Protein AF-A0A0C3QMJ8-F1 (afdb_monomer_lite)

Organism: NCBI:txid1051891

Radius of gyration: 11.72 Å; chains: 1; bounding box: 27×26×28 Å

InterPro domains:
  IPR000772 Ricin B, lectin domain [PF14200] (13-64)
  IPR035992 Ricin B-like lectins [SSF50370] (12-62)

Sequence (65 aa):
GSLLAGRSQPVEWTVTQADNGYQIHPAQNPGWVLDLAEGKKDDGAKICLWSNKNGDNQKWRLDRA

Secondary structure (DSSP, 8-state):
-EEP---SSPPPEEEEE-SSSEEEEETT-TTEEEEEGGG--STTPPEEEEE----GGG-B-----

pLDDT: mean 93.77, std 7.09, range [60.38, 98.44]

Foldseek 3Di:
DAFDDDDPDDFDWDWADAPAAIWIDGPVCPQWTWFQPPLDPDPPRTIDIDGDPSDPRRHDHDDDD

Structure (mmCIF, N/CA/C/O backbone):
data_AF-A0A0C3QMJ8-F1
#
_entry.id   AF-A0A0C3QMJ8-F1
#
loop_
_atom_site.group_PDB
_atom_site.id
_atom_site.type_symbol
_atom_site.label_atom_id
_atom_site.label_alt_id
_atom_site.label_comp_id
_atom_site.label_asym_id
_atom_site.label_entity_id
_atom_site.label_seq_id
_atom_site.pdbx_PDB_ins_code
_atom_site.Cartn_x
_atom_site.Cartn_y
_atom_site.Cartn_z
_atom_site.occupancy
_atom_site.B_iso_or_equiv
_atom_site.auth_seq_id
_atom_site.auth_comp_id
_atom_site.auth_asym_id
_atom_site.auth_atom_id
_atom_site.pdbx_PDB_model_num
ATOM 1 N N . GLY A 1 1 ? 8.203 -8.396 4.017 1.00 60.38 1 GLY A N 1
ATOM 2 C CA . GLY A 1 1 ? 7.132 -7.937 4.919 1.00 60.38 1 GLY A CA 1
ATOM 3 C C . GLY A 1 1 ? 6.370 -9.101 5.471 1.00 60.38 1 GLY A C 1
ATOM 4 O O . GLY A 1 1 ? 6.782 -10.233 5.246 1.00 60.38 1 GLY A O 1
ATOM 5 N N . SER A 1 2 ? 5.282 -8.832 6.186 1.00 78.31 2 SER A N 1
ATOM 6 C CA . SER A 1 2 ? 4.321 -9.884 6.522 1.00 78.31 2 SER A CA 1
ATOM 7 C C . SER A 1 2 ? 3.276 -9.943 5.418 1.00 78.31 2 SER A C 1
ATOM 9 O O . SER A 1 2 ? 2.708 -8.907 5.066 1.00 78.31 2 SER A O 1
ATOM 11 N N . LEU A 1 3 ? 3.062 -11.120 4.829 1.00 81.94 3 LEU A N 1
ATOM 12 C CA . LEU A 1 3 ? 2.016 -11.301 3.823 1.00 81.94 3 LEU A CA 1
ATOM 13 C C . LEU A 1 3 ? 0.656 -10.995 4.444 1.00 81.94 3 LEU A C 1
ATOM 15 O O . LEU A 1 3 ? 0.381 -11.395 5.576 1.00 81.94 3 LEU A O 1
ATOM 19 N N . LEU A 1 4 ? -0.196 -10.299 3.695 1.00 83.50 4 LEU A N 1
ATOM 20 C CA . LEU A 1 4 ? -1.576 -10.129 4.114 1.00 83.50 4 LEU A CA 1
ATOM 21 C C . LEU A 1 4 ? -2.371 -11.388 3.786 1.00 83.50 4 LEU A C 1
ATOM 23 O O . LEU A 1 4 ? -2.257 -11.960 2.703 1.00 83.50 4 LEU A O 1
ATOM 27 N N . ALA A 1 5 ? -3.179 -11.805 4.750 1.00 82.75 5 ALA A N 1
ATOM 28 C CA . ALA A 1 5 ? -4.088 -12.928 4.637 1.00 82.75 5 ALA A CA 1
ATOM 29 C C . ALA A 1 5 ? -5.424 -12.561 5.290 1.00 82.75 5 ALA A C 1
ATOM 31 O O . ALA A 1 5 ? -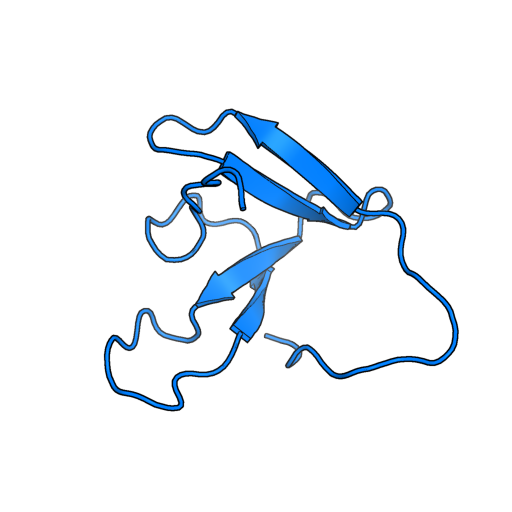5.487 -11.689 6.164 1.00 82.75 5 ALA A O 1
ATOM 32 N N . GLY A 1 6 ? -6.490 -13.236 4.862 1.00 80.50 6 GLY A N 1
ATOM 33 C CA . GLY A 1 6 ? -7.809 -13.085 5.467 1.00 80.50 6 GLY A CA 1
ATOM 34 C C . GLY A 1 6 ? -7.780 -13.424 6.958 1.00 80.50 6 GLY A C 1
ATOM 35 O O . GLY A 1 6 ? -7.105 -14.360 7.385 1.00 80.50 6 GLY A O 1
ATOM 36 N N . ARG A 1 7 ? -8.523 -12.652 7.752 1.00 82.12 7 ARG A N 1
ATOM 37 C CA . ARG A 1 7 ? -8.668 -12.835 9.200 1.00 82.12 7 ARG A CA 1
ATOM 38 C C . ARG A 1 7 ? -10.126 -12.658 9.605 1.00 82.12 7 ARG A C 1
ATOM 40 O O . ARG A 1 7 ? -10.832 -11.854 9.007 1.00 82.12 7 ARG A O 1
ATOM 47 N N . SER A 1 8 ? -10.562 -13.399 10.623 1.00 90.38 8 SER A N 1
ATOM 48 C CA . SER A 1 8 ? -11.946 -13.369 11.126 1.00 90.38 8 SER A CA 1
ATOM 49 C C . SER A 1 8 ? -12.291 -12.088 11.887 1.00 90.38 8 SER A C 1
ATOM 51 O O . SER A 1 8 ? -13.461 -11.743 12.006 1.00 90.38 8 SER A O 1
ATOM 53 N N . GLN A 1 9 ? -11.282 -11.380 12.396 1.00 90.31 9 GLN A N 1
ATOM 54 C CA . GLN A 1 9 ? -11.436 -10.104 13.091 1.00 90.31 9 GLN A CA 1
ATOM 55 C C . GLN A 1 9 ? -10.945 -8.974 12.185 1.00 90.31 9 GLN A C 1
ATOM 57 O O . GLN A 1 9 ? -9.802 -9.048 11.744 1.00 90.31 9 GLN A O 1
ATOM 62 N N . PRO A 1 10 ? -11.725 -7.924 11.891 1.00 89.94 10 PRO A N 1
ATOM 63 C CA . PRO A 1 10 ? -11.280 -6.836 11.017 1.00 89.94 10 PRO A CA 1
ATOM 64 C C . PRO A 1 10 ? -10.117 -6.045 11.636 1.00 89.94 10 PRO A C 1
ATOM 66 O O . PRO A 1 10 ? -9.959 -6.006 12.855 1.00 89.94 10 PRO A O 1
ATOM 69 N N . VAL A 1 11 ? -9.238 -5.463 10.810 1.00 90.00 11 VAL A N 1
ATOM 70 C CA . VAL A 1 11 ? -8.321 -4.387 11.257 1.00 90.00 11 VAL A CA 1
ATOM 71 C C . VAL A 1 11 ? -8.983 -3.075 10.899 1.00 90.00 11 VAL A C 1
ATOM 73 O O . VAL A 1 11 ? -9.564 -2.971 9.821 1.00 90.00 11 VAL A O 1
ATOM 76 N N . GLU A 1 12 ? -8.816 -2.067 11.741 1.00 95.62 12 GLU A N 1
ATOM 77 C CA . GLU A 1 12 ? -9.032 -0.697 11.306 1.00 95.62 12 GLU A CA 1
ATOM 78 C C . GLU A 1 12 ? -7.879 -0.246 10.400 1.00 95.62 12 GLU A C 1
ATOM 80 O O . GLU A 1 12 ? -6.697 -0.398 10.733 1.00 95.62 12 GLU A O 1
ATOM 85 N N . TRP A 1 13 ? -8.240 0.301 9.244 1.00 95.94 13 TRP A N 1
ATOM 86 C CA . TRP A 1 13 ? -7.316 0.813 8.242 1.00 95.94 13 TRP A CA 1
ATOM 87 C C . TRP A 1 13 ? -7.550 2.303 8.044 1.00 95.94 13 TRP A C 1
ATOM 89 O O . TRP A 1 13 ? -8.685 2.775 8.050 1.00 95.94 13 TRP A O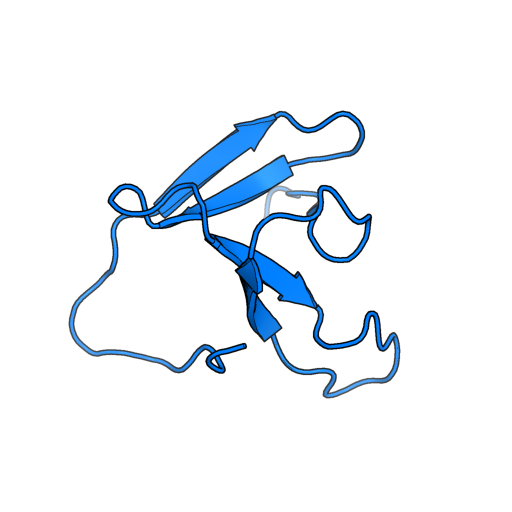 1
ATOM 99 N N . THR A 1 14 ? -6.467 3.031 7.819 1.00 98.06 14 THR A N 1
ATOM 100 C CA . THR A 1 14 ? -6.489 4.443 7.464 1.00 98.06 14 THR A CA 1
ATOM 101 C C . THR A 1 14 ? -5.984 4.600 6.037 1.00 98.06 14 THR A C 1
ATOM 103 O O . THR A 1 14 ? -5.044 3.921 5.615 1.00 98.06 14 THR A O 1
ATOM 106 N N . VAL A 1 15 ? -6.629 5.502 5.300 1.00 98.06 15 VAL A N 1
ATOM 107 C CA . VAL A 1 15 ? -6.248 5.893 3.944 1.00 98.06 15 VAL A CA 1
ATOM 108 C C . VAL A 1 15 ? -5.780 7.339 3.994 1.00 98.06 15 VAL A C 1
ATOM 110 O O . VAL A 1 15 ? -6.516 8.213 4.453 1.00 98.06 15 VAL A O 1
ATOM 113 N N . THR A 1 16 ? -4.561 7.593 3.535 1.00 97.50 16 THR A N 1
ATOM 114 C CA . THR A 1 16 ? -3.949 8.925 3.527 1.00 97.50 16 THR A CA 1
ATOM 115 C C . THR A 1 16 ? -3.527 9.306 2.116 1.00 97.50 16 THR A C 1
ATOM 117 O O . THR A 1 16 ? -3.098 8.466 1.325 1.00 97.50 16 THR A O 1
ATOM 120 N N . GLN A 1 17 ? -3.695 10.584 1.772 1.00 97.75 17 GLN A N 1
ATOM 121 C CA . GLN A 1 17 ? -3.287 11.115 0.473 1.00 97.75 17 GLN A CA 1
ATOM 122 C C . GLN A 1 17 ? -1.763 11.010 0.327 1.00 97.75 17 GLN A C 1
ATOM 124 O O . GLN A 1 17 ? -1.028 11.448 1.211 1.00 97.75 17 GLN A O 1
ATOM 129 N N . ALA A 1 18 ? -1.307 10.462 -0.797 1.00 96.88 18 ALA A N 1
ATOM 130 C CA . ALA A 1 18 ? 0.092 10.470 -1.208 1.00 96.88 18 ALA A CA 1
ATOM 131 C C . ALA A 1 18 ? 0.317 11.502 -2.324 1.00 96.88 18 ALA A C 1
ATOM 133 O O . ALA A 1 18 ? -0.633 12.041 -2.901 1.00 96.88 18 ALA A O 1
ATOM 134 N N . ASP A 1 19 ? 1.586 11.736 -2.651 1.00 96.12 19 ASP A N 1
ATOM 135 C CA . ASP A 1 19 ? 2.011 12.504 -3.830 1.00 96.12 19 ASP A CA 1
ATOM 136 C C . ASP A 1 19 ? 1.464 11.918 -5.148 1.00 96.12 19 ASP A C 1
ATOM 138 O O . ASP A 1 19 ? 1.175 12.654 -6.088 1.00 96.12 19 ASP A O 1
ATOM 142 N N . ASN A 1 20 ? 1.269 10.601 -5.194 1.00 94.75 20 ASN A N 1
ATOM 143 C CA . ASN A 1 20 ? 0.648 9.867 -6.283 1.00 94.75 20 ASN A CA 1
ATOM 144 C C . ASN A 1 20 ? -0.329 8.833 -5.704 1.00 94.75 20 ASN A C 1
ATOM 146 O O . ASN A 1 20 ? 0.096 7.802 -5.201 1.00 94.75 20 ASN A O 1
ATOM 150 N N . GLY A 1 21 ? -1.638 9.096 -5.744 1.00 97.00 21 GLY A N 1
ATOM 151 C CA . GLY A 1 21 ? -2.653 8.193 -5.185 1.00 97.00 21 GLY A CA 1
ATOM 152 C C . GLY A 1 21 ? -2.736 8.243 -3.655 1.00 97.00 21 GLY A C 1
ATOM 153 O O . GLY A 1 21 ? -2.708 9.320 -3.063 1.00 97.00 21 GLY A O 1
ATOM 154 N N . TYR A 1 22 ? -2.874 7.083 -3.014 1.00 98.44 22 TYR A N 1
ATOM 155 C CA . TYR A 1 22 ? -3.088 6.957 -1.570 1.00 98.44 22 TYR A CA 1
ATOM 156 C C . TYR A 1 22 ? -2.162 5.918 -0.941 1.00 98.44 22 TYR A C 1
ATOM 158 O O . TYR A 1 22 ? -1.897 4.875 -1.539 1.00 98.44 22 TYR A O 1
ATOM 166 N N . GLN A 1 23 ? -1.735 6.157 0.298 1.00 98.38 23 GLN A N 1
ATOM 167 C CA . GLN A 1 23 ? -1.188 5.105 1.153 1.00 98.38 23 GLN A CA 1
ATOM 168 C C . GLN A 1 23 ? -2.307 4.507 2.008 1.00 98.38 23 GLN A C 1
ATOM 170 O O . GLN A 1 23 ? -3.221 5.205 2.451 1.00 98.38 23 GLN A O 1
ATOM 175 N N . ILE A 1 24 ? -2.226 3.201 2.248 1.00 98.12 24 ILE A N 1
ATOM 176 C CA . ILE A 1 24 ? -3.175 2.458 3.081 1.00 98.12 24 ILE A CA 1
ATOM 177 C C . ILE A 1 24 ? -2.369 1.786 4.188 1.00 98.12 24 ILE A C 1
ATOM 179 O O . ILE A 1 24 ? -1.418 1.061 3.897 1.00 98.12 24 ILE A O 1
ATOM 183 N N . HIS A 1 25 ? -2.716 2.024 5.450 1.00 97.44 25 HIS A N 1
ATOM 184 C CA . HIS A 1 25 ? -1.976 1.489 6.595 1.00 97.44 25 HIS A CA 1
ATOM 185 C C . HIS A 1 25 ? -2.897 1.110 7.758 1.00 97.44 25 HIS A C 1
ATOM 187 O O . HIS A 1 25 ? -3.994 1.660 7.875 1.00 97.44 25 HIS A O 1
ATOM 193 N N . PRO A 1 26 ? -2.485 0.188 8.647 1.00 95.88 26 PRO A N 1
ATOM 194 C CA . PRO A 1 26 ? -3.219 -0.069 9.879 1.00 95.88 26 PRO A CA 1
ATOM 195 C C . PRO A 1 26 ? -3.318 1.215 10.712 1.00 95.88 26 PRO A C 1
ATOM 197 O O . PRO A 1 26 ? -2.314 1.912 10.892 1.00 95.88 26 PRO A O 1
ATOM 200 N N . ALA A 1 27 ? -4.499 1.510 11.258 1.00 96.38 27 ALA A N 1
ATOM 201 C CA . ALA A 1 27 ? -4.719 2.731 12.043 1.00 96.38 27 ALA A CA 1
ATOM 202 C C . ALA A 1 27 ? -3.782 2.813 13.263 1.00 96.38 27 ALA A C 1
ATOM 204 O O . ALA A 1 27 ? -3.261 3.872 13.600 1.00 96.38 27 ALA A O 1
ATOM 205 N N . GLN A 1 28 ? -3.497 1.663 13.878 1.00 95.38 28 GLN A N 1
AT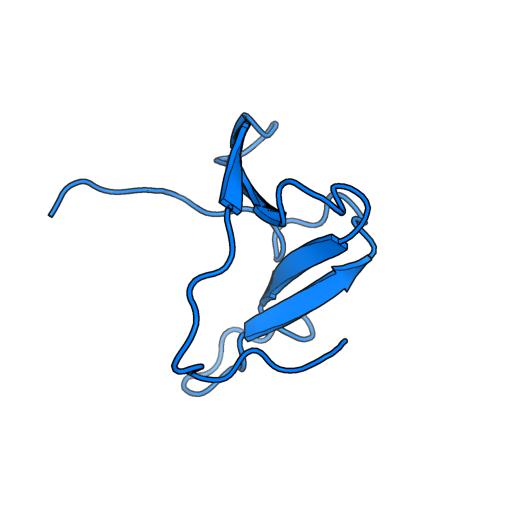OM 206 C CA . GLN A 1 28 ? -2.619 1.558 15.047 1.00 95.38 28 GLN A CA 1
ATOM 207 C C . GLN A 1 28 ? -1.119 1.546 14.709 1.00 95.38 28 GLN A C 1
ATOM 209 O O . GLN A 1 28 ? -0.298 1.592 15.621 1.00 95.38 28 GLN A O 1
ATOM 214 N N . ASN A 1 29 ? -0.732 1.437 13.431 1.00 94.75 29 ASN A N 1
ATOM 215 C CA . ASN A 1 29 ? 0.676 1.323 13.048 1.00 94.75 29 ASN A CA 1
ATOM 216 C C . ASN A 1 29 ? 0.977 1.981 11.685 1.00 94.75 29 ASN A C 1
ATOM 218 O O . ASN A 1 29 ? 1.212 1.280 10.697 1.00 94.75 29 ASN A O 1
ATOM 222 N N . PRO A 1 30 ? 1.016 3.326 11.624 1.00 94.31 30 PRO A N 1
ATOM 223 C CA . PRO A 1 30 ? 1.236 4.076 10.382 1.00 94.31 30 PRO A CA 1
ATOM 224 C C . PRO A 1 30 ? 2.652 3.927 9.798 1.00 94.31 30 PRO A C 1
ATOM 226 O O . PRO A 1 30 ? 2.903 4.335 8.667 1.00 94.31 30 PRO A O 1
ATOM 229 N N . GLY A 1 31 ? 3.589 3.324 10.540 1.00 97.00 31 GLY A N 1
ATOM 230 C CA . GLY A 1 31 ? 4.928 3.009 10.035 1.00 97.00 31 GLY A CA 1
ATOM 231 C C . GLY A 1 31 ? 4.952 1.869 9.009 1.00 97.00 31 GLY A C 1
ATOM 232 O O . GLY A 1 31 ? 5.976 1.670 8.352 1.00 97.00 31 GLY A O 1
ATOM 233 N N . TRP A 1 32 ? 3.847 1.129 8.864 1.00 97.38 32 TRP A N 1
ATOM 234 C CA . TRP A 1 32 ? 3.692 0.024 7.920 1.00 97.38 32 TRP A CA 1
ATOM 235 C C . TRP A 1 32 ? 2.572 0.317 6.929 1.00 97.38 32 TRP A C 1
ATOM 237 O O . TRP A 1 32 ? 1.479 0.690 7.332 1.00 97.38 32 TRP A O 1
ATOM 247 N N . VAL A 1 33 ? 2.819 0.092 5.645 1.00 98.06 33 VAL A N 1
ATOM 248 C CA . VAL A 1 33 ? 1.886 0.395 4.552 1.00 98.06 33 VAL A CA 1
ATOM 249 C C . VAL A 1 33 ? 1.624 -0.838 3.694 1.00 98.06 33 VAL A C 1
ATOM 251 O O . VAL A 1 33 ? 2.427 -1.776 3.666 1.00 98.06 33 VAL A O 1
ATOM 254 N N . LEU A 1 34 ? 0.481 -0.827 3.009 1.00 97.69 34 LEU A N 1
ATOM 255 C CA . LEU A 1 34 ? 0.110 -1.797 1.988 1.00 97.69 34 LEU A CA 1
ATOM 256 C C . LEU A 1 34 ? 1.092 -1.710 0.813 1.00 97.69 34 LEU A C 1
ATOM 258 O O . LEU A 1 34 ? 1.188 -0.673 0.159 1.00 97.69 34 LEU A O 1
ATOM 262 N N . ASP A 1 35 ? 1.807 -2.799 0.557 1.00 98.19 35 ASP A N 1
ATOM 263 C CA . ASP A 1 35 ? 2.946 -2.861 -0.359 1.00 98.19 35 ASP A CA 1
ATOM 264 C C . ASP A 1 35 ? 2.749 -3.998 -1.372 1.00 98.19 35 ASP A C 1
ATOM 266 O O . ASP A 1 35 ? 2.500 -5.149 -0.991 1.00 98.19 35 ASP A O 1
ATOM 270 N N . LEU A 1 36 ? 2.856 -3.672 -2.663 1.00 97.69 36 LEU A N 1
ATOM 271 C CA . LEU A 1 36 ? 3.017 -4.652 -3.733 1.00 97.69 36 LEU A CA 1
ATOM 272 C C . LEU A 1 36 ? 4.434 -5.223 -3.647 1.00 97.69 36 LEU A C 1
ATOM 274 O O . LEU A 1 36 ? 5.410 -4.536 -3.972 1.00 97.69 36 LEU A O 1
ATOM 278 N N . ALA A 1 37 ? 4.531 -6.477 -3.202 1.00 96.00 37 ALA A N 1
ATOM 279 C CA . ALA A 1 37 ? 5.787 -7.075 -2.779 1.00 96.00 37 ALA A CA 1
ATOM 280 C C . ALA A 1 37 ? 6.842 -7.030 -3.892 1.00 96.00 37 ALA A C 1
ATOM 282 O O . ALA A 1 37 ? 6.602 -7.463 -5.021 1.00 96.00 37 ALA A O 1
ATOM 283 N N . GLU A 1 38 ? 8.023 -6.509 -3.546 1.00 94.19 38 GLU A N 1
ATOM 284 C CA . GLU A 1 38 ? 9.171 -6.345 -4.455 1.00 94.19 38 GLU A CA 1
ATOM 285 C C . GLU A 1 38 ? 8.879 -5.463 -5.688 1.00 94.19 38 GLU A C 1
ATOM 287 O O . GLU A 1 38 ? 9.678 -5.429 -6.620 1.00 94.19 38 GLU A O 1
ATOM 292 N N . GLY A 1 39 ? 7.742 -4.755 -5.725 1.00 94.56 39 GLY A N 1
ATOM 293 C CA . GLY A 1 39 ? 7.300 -4.010 -6.905 1.00 94.56 39 GLY A CA 1
ATOM 294 C C . GLY A 1 39 ? 7.018 -4.897 -8.124 1.00 94.56 39 GLY A C 1
ATOM 295 O O . GLY A 1 39 ? 7.030 -4.400 -9.253 1.00 94.56 39 GLY A 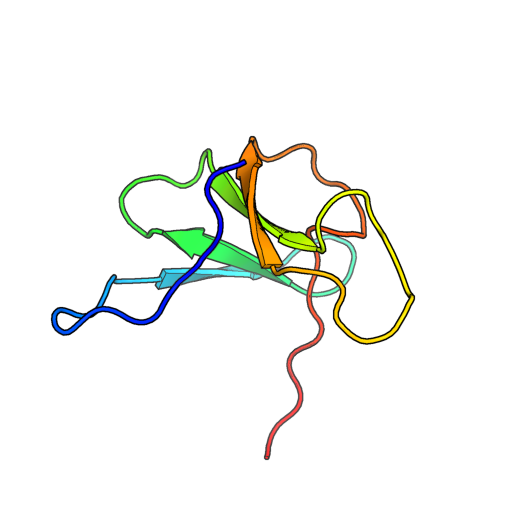O 1
ATOM 296 N N . LYS A 1 40 ? 6.790 -6.203 -7.918 1.00 96.12 40 LYS A N 1
ATOM 297 C CA . LYS A 1 40 ? 6.517 -7.156 -9.000 1.00 96.12 40 LYS A CA 1
ATOM 298 C C . LYS A 1 40 ? 5.194 -6.837 -9.681 1.00 96.12 40 LYS A C 1
ATOM 300 O O . LYS A 1 40 ? 4.176 -6.681 -9.017 1.00 96.12 40 LYS A O 1
ATOM 305 N N . LYS A 1 41 ? 5.230 -6.766 -11.011 1.00 94.94 41 LYS A N 1
ATOM 306 C CA . LYS A 1 41 ? 4.069 -6.445 -11.858 1.00 94.94 41 LYS A CA 1
ATOM 307 C C . LYS A 1 41 ? 3.409 -7.679 -12.469 1.00 94.94 41 LYS A C 1
ATOM 309 O O . LYS A 1 41 ? 2.390 -7.538 -13.133 1.00 94.94 41 LYS A O 1
ATOM 314 N N . ASP A 1 42 ? 4.004 -8.849 -12.264 1.00 96.25 42 ASP A N 1
ATOM 315 C CA . ASP A 1 42 ? 3.483 -10.108 -12.779 1.00 96.25 42 ASP A CA 1
ATOM 316 C C . ASP A 1 42 ? 2.231 -10.528 -12.004 1.00 96.25 42 ASP A C 1
ATOM 318 O O . ASP A 1 42 ? 2.101 -10.273 -10.800 1.00 96.25 42 ASP A O 1
ATOM 322 N N . ASP A 1 43 ? 1.327 -11.227 -12.684 1.00 96.62 43 ASP A N 1
ATOM 323 C CA . ASP A 1 43 ? 0.137 -11.786 -12.055 1.00 96.62 43 ASP A CA 1
ATOM 324 C C . ASP A 1 43 ? 0.505 -12.719 -10.894 1.00 96.62 43 ASP A C 1
ATOM 326 O O . ASP A 1 43 ? 1.462 -13.496 -10.942 1.00 96.62 43 ASP A O 1
ATOM 330 N N . GLY A 1 44 ? -0.272 -12.635 -9.815 1.00 94.50 44 GLY A N 1
ATOM 331 C CA . GLY A 1 44 ? 0.012 -13.363 -8.577 1.00 94.50 44 GLY A CA 1
ATOM 332 C C . GLY A 1 44 ? 1.068 -12.701 -7.687 1.00 94.50 44 GLY A C 1
ATOM 333 O O . GLY A 1 44 ? 1.408 -13.262 -6.638 1.00 94.50 44 GLY A O 1
ATOM 334 N N . ALA A 1 45 ? 1.560 -11.508 -8.046 1.00 95.69 45 ALA A N 1
ATOM 335 C CA . ALA A 1 45 ? 2.327 -10.675 -7.130 1.00 95.69 45 ALA A CA 1
ATOM 336 C C . ALA A 1 45 ? 1.561 -10.485 -5.812 1.00 95.69 45 ALA A C 1
ATOM 338 O O . ALA A 1 45 ? 0.366 -10.185 -5.770 1.00 95.69 45 ALA A O 1
ATOM 339 N N . LYS A 1 46 ? 2.264 -10.722 -4.705 1.00 95.81 46 LYS A N 1
ATOM 340 C CA . LYS A 1 46 ? 1.659 -10.731 -3.375 1.00 95.81 46 LYS A CA 1
ATOM 341 C C . LYS A 1 46 ? 1.558 -9.319 -2.823 1.00 95.81 46 LYS A C 1
ATOM 343 O O . LYS A 1 46 ? 2.441 -8.495 -3.041 1.00 95.81 46 LYS A O 1
ATOM 348 N N . ILE A 1 47 ? 0.534 -9.092 -2.010 1.00 96.06 47 ILE A N 1
ATOM 349 C CA . ILE A 1 47 ? 0.410 -7.877 -1.209 1.00 96.06 47 ILE A CA 1
ATOM 350 C C . ILE A 1 47 ? 0.851 -8.171 0.223 1.00 96.06 47 ILE A C 1
ATOM 352 O O . ILE A 1 47 ? 0.519 -9.212 0.804 1.00 96.06 47 ILE A O 1
ATOM 356 N N . CYS A 1 48 ? 1.629 -7.264 0.798 1.00 96.75 48 CYS A N 1
ATOM 357 C CA . CYS A 1 48 ? 2.153 -7.403 2.147 1.00 96.75 48 CYS A CA 1
ATOM 358 C C . CYS A 1 48 ? 2.065 -6.088 2.923 1.00 96.75 48 CYS A C 1
ATOM 360 O O . CYS A 1 48 ? 1.759 -5.036 2.367 1.00 96.75 48 CYS A O 1
ATOM 362 N N . LEU A 1 49 ? 2.335 -6.160 4.224 1.00 97.12 49 LEU A N 1
ATOM 363 C CA . LEU A 1 49 ? 2.708 -4.987 5.001 1.00 97.12 49 LEU A CA 1
ATOM 364 C C . LEU A 1 49 ? 4.224 -4.836 4.984 1.00 97.12 49 LEU A C 1
ATOM 366 O O . LEU A 1 49 ? 4.963 -5.776 5.324 1.00 97.12 49 LEU A O 1
ATOM 370 N N . TRP A 1 50 ? 4.679 -3.633 4.651 1.00 97.88 50 TRP A N 1
ATOM 371 C CA . TRP A 1 50 ? 6.088 -3.270 4.701 1.00 97.88 50 TRP A CA 1
ATOM 372 C C . TRP A 1 50 ? 6.305 -1.906 5.333 1.00 97.88 50 TRP A C 1
ATOM 374 O O . TRP A 1 50 ? 5.399 -1.078 5.369 1.00 97.88 50 TRP A O 1
ATOM 384 N N . SER A 1 51 ? 7.515 -1.679 5.846 1.00 97.94 51 SER A N 1
ATOM 385 C CA . SER A 1 51 ? 7.908 -0.367 6.353 1.00 97.94 51 SER A CA 1
ATOM 386 C C . SER A 1 51 ? 7.656 0.697 5.287 1.00 97.94 51 SER A C 1
ATOM 388 O O . SER A 1 51 ? 8.030 0.488 4.129 1.00 97.94 51 SER A O 1
ATOM 390 N N . ASN A 1 52 ? 7.067 1.826 5.674 1.00 97.38 52 ASN A N 1
ATOM 391 C CA . ASN A 1 52 ? 6.822 2.928 4.754 1.00 97.38 52 ASN A CA 1
ATOM 392 C C . ASN A 1 52 ? 8.159 3.465 4.217 1.00 97.38 52 ASN A C 1
ATOM 394 O O . ASN A 1 52 ? 8.990 3.978 4.969 1.00 97.38 52 ASN A O 1
ATOM 398 N N . LYS A 1 53 ? 8.380 3.290 2.914 1.00 97.00 53 LYS A N 1
ATOM 399 C CA . LYS A 1 53 ? 9.530 3.803 2.159 1.00 97.00 53 LYS A CA 1
ATOM 400 C C . LYS A 1 53 ? 9.105 4.867 1.145 1.00 97.00 53 LYS A C 1
ATOM 402 O O . LYS A 1 53 ? 9.946 5.322 0.378 1.00 97.00 53 LYS A O 1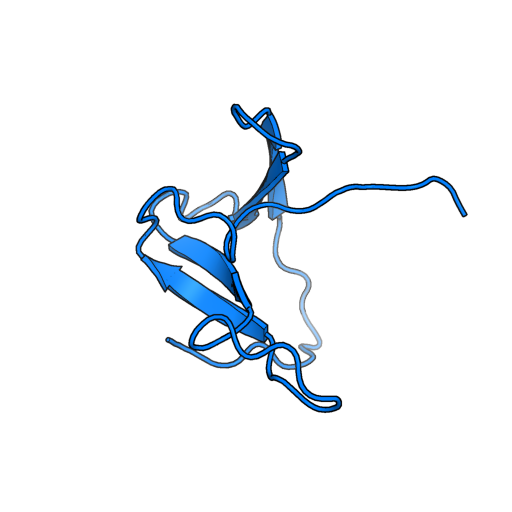
ATOM 407 N N . ASN A 1 54 ? 7.824 5.246 1.145 1.00 96.50 54 ASN A N 1
ATOM 408 C CA . ASN A 1 54 ? 7.212 6.157 0.182 1.00 96.50 54 ASN A CA 1
ATOM 409 C C . ASN A 1 54 ? 7.436 5.745 -1.292 1.00 96.50 54 ASN A C 1
ATOM 411 O O . ASN A 1 54 ? 7.504 6.592 -2.183 1.00 96.50 54 ASN A O 1
ATOM 415 N N . GLY A 1 55 ? 7.586 4.440 -1.547 1.00 97.50 55 GLY A N 1
ATOM 416 C CA . GLY A 1 55 ? 7.781 3.894 -2.891 1.00 97.50 55 GLY A CA 1
ATOM 417 C C . GLY A 1 55 ? 6.475 3.830 -3.681 1.00 97.50 55 GLY A C 1
ATOM 418 O O . GLY A 1 55 ? 5.396 3.742 -3.099 1.00 97.50 55 GLY A O 1
ATOM 419 N N . ASP A 1 56 ? 6.551 3.830 -5.012 1.00 97.94 56 ASP A N 1
ATOM 420 C CA . ASP A 1 56 ? 5.351 3.763 -5.862 1.00 97.94 56 ASP A CA 1
ATOM 421 C C . ASP A 1 56 ? 4.591 2.438 -5.720 1.00 97.94 56 ASP A C 1
ATOM 423 O O . ASP A 1 56 ? 3.374 2.401 -5.855 1.00 97.94 56 ASP A O 1
ATOM 427 N N . ASN A 1 57 ? 5.279 1.354 -5.351 1.00 98.00 57 ASN A N 1
ATOM 428 C CA . ASN A 1 57 ? 4.657 0.073 -5.008 1.00 98.00 57 ASN A CA 1
ATOM 429 C C . ASN A 1 57 ? 3.877 0.109 -3.673 1.00 98.00 57 ASN A C 1
ATOM 431 O O . ASN A 1 57 ? 3.293 -0.898 -3.280 1.00 98.00 57 ASN A O 1
ATOM 435 N N . GLN A 1 58 ? 3.875 1.248 -2.971 1.00 98.38 58 GLN A N 1
ATOM 436 C CA . GLN A 1 58 ? 3.158 1.498 -1.714 1.00 98.38 58 GLN A CA 1
ATOM 437 C C . GLN A 1 58 ? 2.040 2.538 -1.877 1.00 98.38 58 GLN A C 1
ATOM 439 O O . GLN A 1 58 ? 1.531 3.077 -0.889 1.00 98.38 58 GLN A O 1
ATOM 444 N N . LYS A 1 59 ? 1.691 2.853 -3.127 1.00 98.38 59 LYS A N 1
ATOM 445 C CA . LYS A 1 59 ? 0.723 3.873 -3.503 1.00 98.38 59 LYS A CA 1
ATOM 446 C C . LYS A 1 59 ? -0.364 3.257 -4.369 1.00 98.38 59 LYS A C 1
ATOM 448 O O . LYS A 1 59 ? -0.090 2.544 -5.331 1.00 98.38 59 LYS A O 1
ATOM 453 N N . TRP A 1 60 ? -1.609 3.545 -4.020 1.00 97.94 60 TRP A N 1
ATOM 454 C CA . TRP A 1 60 ? -2.778 2.897 -4.594 1.00 97.94 60 TRP A CA 1
ATOM 455 C C . TRP A 1 60 ? -3.721 3.933 -5.181 1.00 97.94 60 TRP A C 1
ATOM 457 O O . TRP A 1 60 ? -4.007 4.960 -4.562 1.00 97.94 60 TRP A O 1
ATOM 467 N N . ARG A 1 61 ? -4.233 3.653 -6.380 1.00 97.31 61 ARG A N 1
ATOM 468 C CA . ARG A 1 61 ? -5.367 4.391 -6.932 1.00 97.31 61 ARG A CA 1
ATOM 469 C C . ARG A 1 61 ? -6.649 3.714 -6.463 1.00 97.31 61 ARG A C 1
ATOM 471 O O . ARG A 1 61 ? -6.753 2.492 -6.516 1.00 97.31 61 ARG A O 1
ATOM 478 N N . LEU A 1 62 ? -7.597 4.508 -5.982 1.00 94.69 62 LEU A N 1
ATOM 479 C CA . LEU A 1 62 ? -8.898 4.028 -5.536 1.00 94.69 62 LEU A CA 1
ATOM 480 C C . LEU A 1 62 ? -9.935 4.449 -6.567 1.00 94.69 62 LEU A C 1
ATOM 482 O O . LEU A 1 62 ? -10.197 5.640 -6.728 1.00 94.69 62 LEU A O 1
ATOM 486 N N . ASP A 1 63 ? -10.511 3.472 -7.254 1.00 93.12 63 ASP A N 1
ATOM 487 C CA . ASP A 1 63 ? -11.610 3.697 -8.182 1.00 93.12 63 ASP A CA 1
ATOM 488 C C . ASP A 1 63 ? -12.930 3.312 -7.501 1.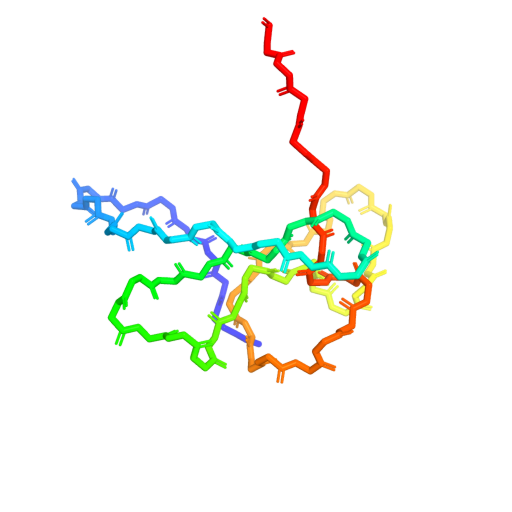00 93.12 63 ASP A C 1
ATOM 490 O O . ASP A 1 63 ? -12.975 2.416 -6.652 1.00 93.12 63 ASP A O 1
ATOM 494 N N . ARG A 1 64 ? -14.017 4.010 -7.844 1.00 88.62 64 ARG A N 1
ATOM 495 C CA . ARG A 1 64 ? -15.357 3.599 -7.407 1.00 88.62 64 ARG A CA 1
ATOM 496 C C . ARG A 1 64 ? -15.764 2.343 -8.178 1.00 88.62 64 ARG A C 1
ATOM 498 O O . ARG A 1 64 ? -15.473 2.250 -9.369 1.00 88.62 64 ARG A O 1
ATOM 505 N N . ALA A 1 65 ? -16.420 1.417 -7.484 1.00 68.81 65 ALA A N 1
ATOM 506 C CA . ALA A 1 65 ? -17.072 0.264 -8.098 1.00 68.81 65 ALA A CA 1
ATOM 507 C C . ALA A 1 65 ? -18.343 0.680 -8.851 1.00 68.81 65 ALA A C 1
ATOM 509 O O . ALA A 1 65 ? -18.995 1.655 -8.401 1.00 68.81 65 ALA A O 1
#